Protein AF-A0A0S3KAT2-F1 (afdb_monomer)

Sequence (124 aa):
MNEVEYDQKNYQFRMRIEQLQEDQLSIKKEKRKVEEQQEAFFYLQQKEQQAYEFVLNSCEAEERAFYQDRGDESLYLAKKVQRELEEQQVELEKEYRLLLDQEESVSAEQTSFWKQKEGESNGT

Mean predicted aligned error: 5.74 Å

pLDDT: mean 92.92, std 10.11, range [39.06, 98.56]

Radius of gyration: 27.45 Å; Cα contacts (8 Å, |Δi|>4): 37; chains: 1; bounding box: 63×18×76 Å

Organism: NCBI:txid332949

Nearest PDB structures (foldseek):
  5dxh-assembly2_E  TM=8.662E-01  e=1.331E+00  Bos taurus
  4jps-assembly1_B  TM=6.991E-01  e=1.331E+00  Homo sapiens
  9gcf-assembly1_B  TM=4.702E-01  e=1.605E+00  Bos taurus
  5vlr-assembly2_B  TM=4.183E-01  e=1.508E+00  Homo sapiens
  5fi4-assembly1_B  TM=4.895E-01  e=2.814E+00  Homo sapiens

Secondary structure (DSSP, 8-state):
--HHHHHHHHHHHHHHHHHHHHHHHHHHHHHHHHHHHHHHHHHHHHHHHHHHHHHHHHS-HHHHHHHHHHHHHHHHHHHHHHHHHHHHHHHHHHHHHHHHHHHHHHHHHHHHHHHHHHHHHT--

Foldseek 3Di:
DDPVVLVVVLVVLVVLLVVLVVVLVVLVVVLVVLVVVLVVLVVVVVVVVVVLVVCLVPDDPVCNVVSVVVVVVVVVVSVVVNVVSVVVNVVSVVVSVVSVVVSVVSVVVSVVSVVVVVVVVVPD

Solvent-accessible surface area (backbone atoms only — not comparable to full-atom values): 6758 Å² total; per-residue (Å²): 133,56,73,68,61,48,53,50,52,53,49,50,51,50,54,51,47,53,50,42,53,52,53,46,50,51,46,53,53,51,50,51,52,52,52,53,49,52,54,54,48,55,56,50,51,53,51,48,51,54,51,49,53,52,45,67,74,69,53,55,80,86,51,41,62,63,54,48,56,52,50,52,51,49,53,51,53,50,54,50,53,52,48,54,54,52,52,52,50,52,51,52,50,52,54,45,49,51,43,51,56,48,41,51,51,52,50,52,51,50,53,53,54,52,51,52,54,55,54,63,68,74,72,120

Structure (mmCIF, N/CA/C/O backbone):
data_AF-A0A0S3KAT2-F1
#
_entry.id   AF-A0A0S3KAT2-F1
#
loop_
_atom_site.group_PDB
_atom_site.id
_atom_site.type_symbol
_atom_site.label_atom_id
_atom_site.label_alt_id
_atom_site.label_comp_id
_atom_site.label_asym_id
_atom_site.label_entity_id
_atom_site.label_seq_id
_atom_site.pdbx_PDB_ins_code
_atom_site.Cartn_x
_atom_site.Cartn_y
_atom_site.Cartn_z
_atom_site.occupancy
_atom_site.B_iso_or_equiv
_atom_site.auth_seq_id
_atom_site.auth_comp_id
_atom_site.auth_asym_id
_atom_site.auth_atom_id
_atom_site.pdbx_PDB_model_num
ATOM 1 N N . MET A 1 1 ? 20.555 1.784 -38.149 1.00 68.56 1 MET A N 1
ATOM 2 C CA . MET A 1 1 ? 19.658 2.858 -37.646 1.00 68.56 1 MET A CA 1
ATOM 3 C C . MET A 1 1 ? 20.365 4.198 -37.807 1.00 68.56 1 MET A C 1
ATOM 5 O O . MET A 1 1 ? 21.579 4.207 -37.637 1.00 68.56 1 MET A O 1
ATOM 9 N N . ASN A 1 2 ? 19.687 5.294 -38.171 1.00 83.81 2 ASN A N 1
ATOM 10 C CA . ASN A 1 2 ? 20.371 6.598 -38.225 1.00 83.81 2 ASN A CA 1
ATOM 11 C C . ASN A 1 2 ? 20.529 7.206 -36.812 1.00 83.81 2 ASN A C 1
ATOM 13 O O . ASN A 1 2 ? 19.899 6.755 -35.856 1.00 83.81 2 ASN A O 1
ATOM 17 N N . GLU A 1 3 ? 21.405 8.199 -36.660 1.00 84.81 3 GLU A N 1
ATOM 18 C CA . GLU A 1 3 ? 21.740 8.778 -35.349 1.00 84.81 3 GLU A CA 1
ATOM 19 C C . GLU A 1 3 ? 20.523 9.410 -34.651 1.00 84.81 3 GLU A C 1
ATOM 21 O O . GLU A 1 3 ? 20.311 9.196 -33.461 1.00 84.81 3 GLU A O 1
ATOM 26 N N . VAL A 1 4 ? 19.655 10.071 -35.421 1.00 88.69 4 VAL A N 1
ATOM 27 C CA . VAL A 1 4 ? 18.433 10.720 -34.924 1.00 88.69 4 VAL A CA 1
ATOM 28 C C . VAL A 1 4 ? 17.428 9.698 -34.383 1.00 88.69 4 VAL A C 1
ATOM 30 O O . VAL A 1 4 ? 16.883 9.880 -33.298 1.00 88.69 4 VAL A O 1
ATOM 33 N N . GLU A 1 5 ? 17.200 8.600 -35.107 1.00 88.62 5 GLU A N 1
ATOM 34 C CA . GLU A 1 5 ? 16.322 7.500 -34.684 1.00 88.62 5 GLU A CA 1
ATOM 35 C C . GLU A 1 5 ? 16.842 6.824 -33.411 1.00 88.62 5 GLU A C 1
ATOM 37 O O . GLU A 1 5 ? 16.058 6.457 -32.530 1.00 88.62 5 GLU A O 1
ATOM 42 N N . TYR A 1 6 ? 18.165 6.678 -33.298 1.00 89.50 6 TYR A N 1
ATOM 43 C CA . TYR A 1 6 ? 18.786 6.101 -32.113 1.00 89.50 6 TYR A CA 1
ATOM 44 C C . TYR A 1 6 ? 18.594 6.985 -30.884 1.00 89.50 6 TYR A C 1
ATOM 46 O O . TYR A 1 6 ? 18.157 6.500 -29.837 1.00 89.50 6 TYR A O 1
ATOM 54 N N . ASP A 1 7 ? 18.891 8.277 -31.014 1.00 92.44 7 ASP A N 1
ATOM 55 C CA . ASP A 1 7 ? 18.764 9.234 -29.919 1.00 92.44 7 ASP A CA 1
ATOM 56 C C . ASP A 1 7 ? 17.307 9.387 -29.487 1.00 92.44 7 ASP A C 1
ATOM 58 O O . ASP A 1 7 ? 17.015 9.427 -28.290 1.00 92.44 7 ASP A O 1
ATOM 62 N N . GLN A 1 8 ? 16.374 9.372 -30.442 1.00 94.94 8 GLN A N 1
ATOM 63 C CA . GLN A 1 8 ? 14.946 9.402 -30.150 1.00 94.94 8 GLN A CA 1
ATOM 64 C C . GLN A 1 8 ? 14.502 8.168 -29.357 1.00 94.94 8 GLN A C 1
ATOM 66 O O . GLN A 1 8 ? 13.799 8.304 -28.354 1.00 94.94 8 GLN A O 1
ATOM 71 N N . LYS A 1 9 ? 14.926 6.965 -29.759 1.00 93.81 9 LYS A N 1
ATOM 72 C CA . LYS A 1 9 ? 14.580 5.734 -29.038 1.00 93.81 9 LYS A CA 1
ATOM 73 C C . LYS A 1 9 ? 15.233 5.678 -27.655 1.00 93.81 9 LYS A C 1
ATOM 75 O O . LYS A 1 9 ? 14.599 5.267 -26.686 1.00 93.81 9 LYS A O 1
ATOM 80 N N . ASN A 1 10 ? 16.470 6.155 -27.528 1.00 93.25 10 ASN A N 1
ATOM 81 C CA . ASN A 1 10 ? 17.145 6.252 -26.236 1.00 93.25 10 ASN A CA 1
ATOM 82 C C . ASN A 1 10 ? 16.450 7.250 -25.295 1.00 93.25 10 ASN A C 1
ATOM 84 O O . ASN A 1 10 ? 16.277 6.976 -24.108 1.00 93.25 10 ASN A O 1
ATOM 88 N N . TYR A 1 11 ? 15.997 8.386 -25.829 1.00 95.81 11 TYR A N 1
ATOM 89 C CA . TYR A 1 11 ? 15.190 9.350 -25.087 1.00 95.81 11 TYR A CA 1
ATOM 90 C C . TYR A 1 11 ? 13.867 8.733 -24.609 1.00 95.81 11 TYR A C 1
ATOM 92 O O . TYR A 1 11 ? 13.504 8.903 -23.448 1.00 95.81 11 TYR A O 1
ATOM 100 N N . GLN A 1 12 ? 13.186 7.951 -25.452 1.00 97.50 12 GLN A N 1
ATOM 101 C CA . GLN A 1 12 ? 11.962 7.239 -25.064 1.00 97.50 12 GLN A CA 1
ATOM 102 C C . GLN A 1 12 ? 12.191 6.253 -23.911 1.00 97.50 12 GLN A C 1
ATOM 104 O O . GLN A 1 12 ? 11.382 6.223 -22.985 1.00 97.50 12 GLN A O 1
ATOM 109 N N . PHE A 1 13 ? 13.292 5.491 -23.926 1.00 97.56 13 PHE A N 1
ATOM 110 C CA . PHE A 1 13 ? 13.645 4.610 -22.806 1.00 97.56 13 PHE A CA 1
ATOM 111 C C . PHE A 1 13 ? 13.830 5.394 -21.505 1.00 97.56 13 PHE A C 1
ATOM 113 O O . PHE A 1 13 ? 13.240 5.035 -20.489 1.00 97.56 13 PHE A O 1
ATOM 120 N N . ARG A 1 14 ? 14.584 6.501 -21.548 1.00 96.50 14 ARG A N 1
ATOM 121 C CA . ARG A 1 14 ? 14.793 7.365 -20.377 1.00 96.50 14 ARG A CA 1
ATOM 122 C C . ARG A 1 14 ? 13.483 7.914 -19.824 1.00 96.50 14 ARG A C 1
ATOM 124 O O . ARG A 1 14 ? 13.227 7.761 -18.638 1.00 96.50 14 ARG A O 1
ATOM 131 N N . MET A 1 15 ? 12.637 8.475 -20.688 1.00 98.25 15 MET A N 1
ATOM 132 C CA . MET A 1 15 ? 11.328 8.995 -20.285 1.00 98.25 15 MET A CA 1
ATOM 133 C C . MET A 1 15 ? 10.449 7.907 -19.662 1.00 98.25 15 MET A C 1
ATOM 135 O O . MET A 1 15 ? 9.747 8.160 -18.687 1.00 98.25 15 MET A O 1
ATOM 139 N N . ARG A 1 16 ? 10.483 6.682 -20.206 1.00 98.00 16 ARG A N 1
ATOM 140 C CA . ARG A 1 16 ? 9.698 5.572 -19.661 1.00 98.00 16 ARG A CA 1
ATOM 141 C C . ARG A 1 16 ? 10.199 5.133 -18.286 1.00 98.00 16 ARG A C 1
ATOM 143 O O . ARG A 1 16 ? 9.369 4.874 -17.421 1.00 98.00 16 ARG A O 1
ATOM 150 N N . ILE A 1 17 ? 11.515 5.059 -18.087 1.00 98.19 17 ILE A N 1
ATOM 151 C CA . ILE A 1 17 ? 12.118 4.740 -16.784 1.00 98.19 17 ILE A CA 1
ATOM 152 C C . ILE A 1 17 ? 11.779 5.829 -15.762 1.00 98.19 17 ILE A C 1
ATOM 154 O O . ILE A 1 17 ? 11.311 5.506 -14.675 1.00 98.19 17 ILE A O 1
ATOM 158 N N . GLU A 1 18 ? 11.938 7.106 -16.124 1.00 98.19 18 GLU A N 1
ATOM 159 C CA . GLU A 1 18 ? 11.603 8.241 -15.252 1.00 98.19 18 GLU A CA 1
ATOM 160 C C . GLU A 1 18 ? 10.126 8.180 -14.811 1.00 98.19 18 GLU A C 1
ATOM 162 O O . GLU A 1 18 ? 9.843 8.256 -13.617 1.00 98.19 18 GLU A O 1
ATOM 167 N N . GLN A 1 19 ? 9.192 7.905 -15.733 1.00 98.50 19 GLN A N 1
ATOM 168 C CA . GLN A 1 19 ? 7.775 7.722 -15.390 1.00 98.50 19 GLN A CA 1
ATOM 169 C C . GLN A 1 19 ? 7.544 6.554 -14.418 1.00 98.50 19 GLN A C 1
ATOM 171 O O . GLN A 1 19 ? 6.812 6.696 -13.442 1.00 98.50 19 GLN A O 1
ATOM 176 N N . LEU A 1 20 ? 8.166 5.395 -14.662 1.00 98.56 20 LEU A N 1
ATOM 177 C CA . LEU A 1 20 ? 8.021 4.228 -13.784 1.00 98.56 20 LEU A CA 1
ATOM 178 C C . LEU A 1 20 ? 8.539 4.520 -12.370 1.00 98.56 20 LEU A C 1
ATOM 180 O O . LEU A 1 20 ? 7.928 4.100 -11.390 1.00 98.56 20 LEU A O 1
ATOM 184 N N . GLN A 1 21 ? 9.633 5.272 -12.252 1.00 98.12 21 GLN A N 1
ATOM 185 C CA . GLN A 1 21 ? 10.195 5.681 -10.965 1.00 98.12 21 GLN A CA 1
ATOM 186 C C . GLN A 1 21 ? 9.296 6.685 -10.226 1.00 98.12 21 GLN A C 1
ATOM 188 O O . GLN A 1 21 ? 9.176 6.617 -8.998 1.00 98.12 21 GLN A O 1
ATOM 193 N N . GLU A 1 22 ? 8.632 7.592 -10.945 1.00 98.56 22 GLU A N 1
ATOM 194 C CA . GLU A 1 22 ? 7.620 8.484 -10.368 1.00 98.56 22 GLU A CA 1
ATOM 195 C C . GLU A 1 22 ? 6.406 7.704 -9.845 1.00 98.56 22 GLU A C 1
ATOM 197 O O . GLU A 1 22 ? 5.977 7.926 -8.706 1.00 98.56 22 GLU A O 1
ATOM 202 N N . ASP A 1 23 ? 5.907 6.740 -10.620 1.00 98.50 23 ASP A N 1
ATOM 203 C CA . ASP A 1 23 ? 4.789 5.877 -10.225 1.00 98.50 23 ASP A CA 1
ATOM 204 C C . ASP A 1 23 ? 5.157 5.044 -8.981 1.00 98.50 23 ASP A C 1
ATOM 206 O O . ASP A 1 23 ? 4.416 5.003 -7.995 1.00 98.50 23 ASP A O 1
ATOM 210 N N . GLN A 1 24 ? 6.363 4.467 -8.955 1.00 98.50 24 GLN A N 1
ATOM 211 C CA . GLN A 1 24 ? 6.916 3.764 -7.792 1.00 98.50 24 GLN A CA 1
ATOM 212 C C . GLN A 1 24 ? 6.993 4.654 -6.546 1.00 98.50 24 GLN A C 1
ATOM 214 O O . GLN A 1 24 ? 6.715 4.205 -5.429 1.00 98.50 24 GLN A O 1
ATOM 219 N N . LEU A 1 25 ? 7.397 5.918 -6.708 1.00 98.50 25 LEU A N 1
ATOM 220 C CA . LEU A 1 25 ? 7.447 6.880 -5.612 1.00 98.50 25 LEU A CA 1
ATOM 221 C C . LEU A 1 25 ? 6.041 7.216 -5.102 1.00 98.50 25 LEU A C 1
ATOM 223 O O . LEU A 1 25 ? 5.861 7.378 -3.892 1.00 98.50 25 LEU A O 1
ATOM 227 N N . SER A 1 26 ? 5.059 7.313 -5.998 1.00 98.50 26 SER A N 1
ATOM 228 C CA . SER A 1 26 ? 3.656 7.509 -5.632 1.00 98.50 26 SER A CA 1
ATOM 229 C C . SER A 1 26 ? 3.146 6.351 -4.772 1.00 98.50 26 SER A C 1
ATOM 231 O O . SER A 1 26 ? 2.681 6.585 -3.654 1.00 98.50 26 SER A O 1
ATOM 233 N N . ILE A 1 27 ? 3.366 5.104 -5.206 1.00 98.19 27 ILE A N 1
ATOM 234 C CA . ILE A 1 27 ? 2.968 3.918 -4.433 1.00 98.19 27 ILE A CA 1
ATOM 235 C C . ILE A 1 27 ? 3.668 3.879 -3.070 1.00 98.19 27 ILE A C 1
ATOM 237 O O . ILE A 1 27 ? 3.030 3.610 -2.056 1.00 98.19 27 ILE A O 1
ATOM 241 N N . LYS A 1 28 ? 4.962 4.218 -2.986 1.00 98.25 28 LYS A N 1
ATOM 242 C CA . LYS A 1 28 ? 5.671 4.308 -1.692 1.00 98.25 28 LYS A CA 1
ATOM 243 C C . LYS A 1 28 ? 5.020 5.297 -0.725 1.00 98.25 28 LYS A C 1
ATOM 245 O O . LYS A 1 28 ? 4.967 5.028 0.475 1.00 98.25 28 LYS A O 1
ATOM 250 N N . LYS A 1 29 ? 4.549 6.445 -1.222 1.00 98.44 29 LYS A N 1
ATOM 251 C CA . LYS A 1 29 ? 3.837 7.433 -0.397 1.00 98.44 29 LYS A CA 1
ATOM 252 C C . LYS A 1 29 ? 2.494 6.885 0.077 1.00 98.44 29 LYS A C 1
ATOM 254 O O . LYS A 1 29 ? 2.140 7.093 1.233 1.00 98.44 29 LYS A O 1
ATOM 259 N N . GLU A 1 30 ? 1.774 6.179 -0.788 1.00 98.06 30 GLU A N 1
ATOM 260 C CA . GLU A 1 30 ? 0.496 5.572 -0.426 1.00 98.06 30 GLU A CA 1
ATOM 261 C C . GLU A 1 30 ? 0.659 4.445 0.598 1.00 98.06 30 GLU A C 1
ATOM 263 O O . GLU A 1 30 ? -0.042 4.447 1.606 1.00 98.06 30 GLU A O 1
ATOM 268 N N . LYS A 1 31 ? 1.651 3.562 0.428 1.00 97.75 31 LYS A N 1
ATOM 269 C CA . LYS A 1 31 ? 1.988 2.521 1.414 1.00 97.75 31 LYS A CA 1
ATOM 270 C C . LYS A 1 31 ? 2.258 3.115 2.794 1.00 97.75 31 LYS A C 1
ATOM 272 O O . LYS A 1 31 ? 1.671 2.661 3.769 1.00 97.75 31 LYS A O 1
ATOM 277 N N . ARG A 1 32 ? 3.062 4.184 2.869 1.00 97.94 32 ARG A N 1
ATOM 278 C CA . ARG A 1 32 ? 3.308 4.896 4.134 1.00 97.94 32 ARG A CA 1
ATOM 279 C C . ARG A 1 32 ? 2.016 5.434 4.749 1.00 97.94 32 ARG A C 1
ATOM 281 O O . ARG A 1 32 ? 1.823 5.336 5.951 1.00 97.94 32 ARG A O 1
ATOM 288 N N . LYS A 1 33 ? 1.119 5.993 3.936 1.00 98.06 33 LYS A N 1
ATOM 289 C CA . LYS A 1 33 ? -0.171 6.493 4.423 1.00 98.06 33 LYS A CA 1
ATOM 290 C C . LYS A 1 33 ? -1.039 5.365 4.994 1.00 98.06 33 LYS A C 1
ATOM 292 O O . LYS A 1 33 ? -1.691 5.572 6.012 1.00 98.06 33 LYS A O 1
ATOM 297 N N . VAL A 1 34 ? -1.050 4.191 4.361 1.00 98.00 34 VAL A N 1
ATOM 298 C CA . VAL A 1 34 ? -1.762 3.010 4.880 1.00 98.00 34 VAL A CA 1
ATOM 299 C C . VAL A 1 34 ? -1.150 2.546 6.205 1.00 98.00 34 VAL A C 1
ATOM 301 O O . VAL A 1 34 ? -1.890 2.275 7.145 1.00 98.00 34 VAL A O 1
ATOM 304 N N . GLU A 1 35 ? 0.179 2.536 6.328 1.00 97.38 35 GLU A N 1
ATOM 305 C CA . GLU A 1 35 ? 0.871 2.224 7.591 1.00 97.38 35 GLU A CA 1
ATOM 306 C C . GLU A 1 35 ? 0.496 3.216 8.708 1.00 97.38 35 GLU A C 1
ATOM 308 O O . GLU A 1 35 ? 0.145 2.807 9.814 1.00 97.38 35 GLU A O 1
ATOM 313 N N . GLU A 1 36 ? 0.477 4.520 8.411 1.00 98.00 36 GLU A N 1
ATOM 314 C CA . GLU A 1 36 ? 0.033 5.560 9.352 1.00 98.00 36 GLU A CA 1
ATOM 315 C C . GLU A 1 36 ? -1.437 5.362 9.771 1.00 98.00 36 GLU A C 1
ATOM 317 O O . GLU A 1 36 ? -1.794 5.559 10.935 1.00 98.00 36 GLU A O 1
ATOM 322 N N . GLN A 1 37 ? -2.304 4.944 8.841 1.00 97.81 37 GLN A N 1
ATOM 323 C CA . GLN A 1 37 ? -3.701 4.620 9.137 1.00 97.81 37 GLN A CA 1
ATOM 324 C C . GLN A 1 37 ? -3.828 3.382 10.028 1.00 97.81 37 GLN A C 1
ATOM 326 O O . GLN A 1 37 ? -4.628 3.404 10.962 1.00 97.81 37 GLN A O 1
ATOM 331 N N . GLN A 1 38 ? -3.041 2.332 9.782 1.00 97.12 38 GLN A N 1
ATOM 332 C CA . GLN A 1 38 ? -3.002 1.134 10.624 1.00 97.12 38 GLN A CA 1
ATOM 333 C C . GLN A 1 38 ? -2.550 1.472 12.052 1.00 97.12 38 GLN A C 1
ATOM 335 O O . GLN A 1 38 ? -3.184 1.036 13.013 1.00 97.12 38 GLN A O 1
ATOM 340 N N . GLU A 1 39 ? -1.507 2.292 12.210 1.00 97.44 39 GLU A N 1
ATOM 341 C CA . GLU A 1 39 ? -1.019 2.722 13.527 1.00 97.44 39 GLU A CA 1
ATOM 342 C C . GLU A 1 39 ? -2.059 3.574 14.270 1.00 97.44 39 GLU A C 1
ATOM 344 O O . GLU A 1 39 ? -2.369 3.321 15.440 1.00 97.44 39 GLU A O 1
ATOM 349 N N . ALA A 1 40 ? -2.657 4.553 13.584 1.00 97.44 40 ALA A N 1
ATOM 350 C CA . ALA A 1 40 ? -3.714 5.379 14.157 1.00 97.44 40 ALA A CA 1
ATOM 351 C C . AL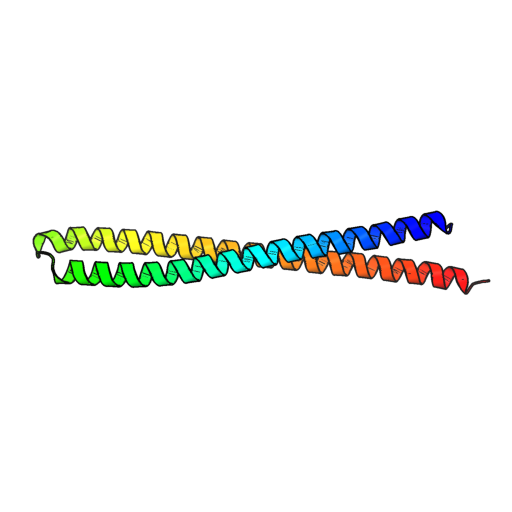A A 1 40 ? -4.928 4.534 14.570 1.00 97.44 40 ALA A C 1
ATOM 353 O O . ALA A 1 40 ? -5.488 4.733 15.652 1.00 97.44 40 ALA A O 1
ATOM 354 N N . PHE A 1 41 ? -5.313 3.568 13.734 1.00 96.69 41 PHE A N 1
ATOM 355 C CA . PHE A 1 41 ? -6.419 2.660 14.005 1.00 96.69 41 PHE A CA 1
ATOM 356 C C . PHE A 1 41 ? -6.144 1.771 15.221 1.00 96.69 41 PHE A C 1
ATOM 358 O O . PHE A 1 41 ? -6.989 1.674 16.109 1.00 96.69 41 PHE A O 1
ATOM 365 N N . PHE A 1 42 ? -4.940 1.205 15.324 1.00 95.31 42 PHE A N 1
ATOM 366 C CA . PHE A 1 42 ? -4.516 0.418 16.482 1.00 95.31 42 PHE A CA 1
ATOM 367 C C . PHE A 1 42 ? -4.631 1.212 17.792 1.00 95.31 42 PHE A C 1
ATOM 369 O O . PHE A 1 42 ? -5.165 0.720 18.788 1.00 95.31 42 PHE A O 1
ATOM 376 N N . TYR A 1 43 ? -4.182 2.468 17.791 1.00 96.81 43 TYR A N 1
ATOM 377 C CA . TYR A 1 43 ? -4.280 3.329 18.968 1.00 96.81 43 TYR A CA 1
ATOM 378 C C . TYR A 1 43 ? -5.732 3.669 19.338 1.00 96.81 43 TYR A C 1
ATOM 380 O O . TYR A 1 43 ? -6.0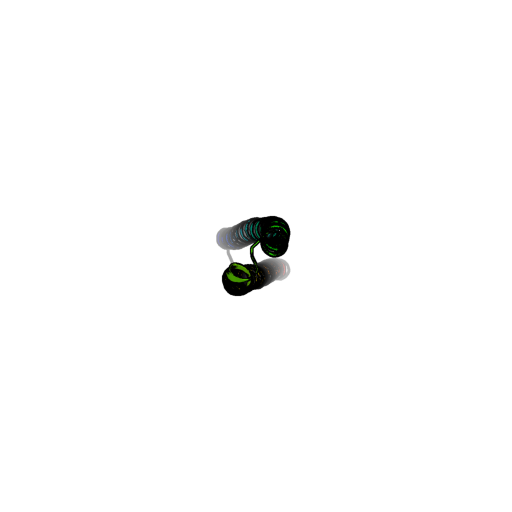91 3.677 20.519 1.00 96.81 43 TYR A O 1
ATOM 388 N N . LEU A 1 44 ? -6.584 3.930 18.342 1.00 96.31 44 LEU A N 1
ATOM 389 C CA . LEU A 1 44 ? -8.012 4.161 18.563 1.00 96.31 44 LEU A CA 1
ATOM 390 C C . LEU A 1 44 ? -8.698 2.921 19.143 1.00 96.31 44 LEU A C 1
ATOM 392 O O . LEU A 1 44 ? -9.443 3.050 20.112 1.00 96.31 44 LEU A O 1
ATOM 396 N N . GLN A 1 45 ? -8.381 1.734 18.627 1.00 95.62 45 GLN A N 1
ATOM 397 C CA . GLN A 1 45 ? -8.933 0.474 19.116 1.00 95.62 45 GLN A CA 1
ATOM 398 C C . GLN A 1 45 ? -8.542 0.205 20.576 1.00 95.62 45 GLN A C 1
ATOM 400 O O . GLN A 1 45 ? -9.377 -0.229 21.367 1.00 95.62 45 GLN A O 1
ATOM 405 N N . GLN A 1 46 ? -7.30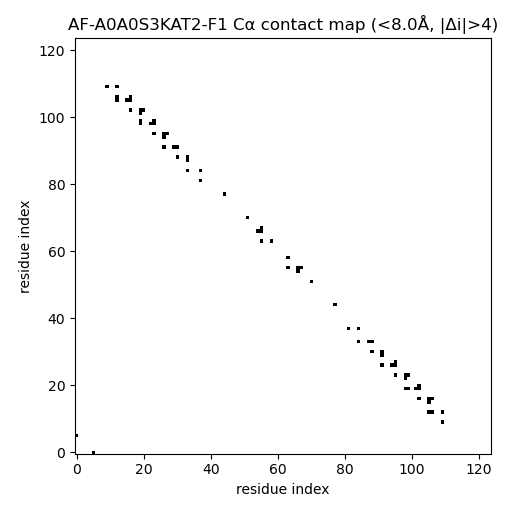2 0.513 20.980 1.00 95.56 46 GLN A N 1
ATOM 406 C CA . GLN A 1 46 ? -6.904 0.400 22.389 1.00 95.56 46 GLN A CA 1
ATOM 407 C C . GLN A 1 46 ? -7.723 1.318 23.299 1.00 95.56 46 GLN A C 1
ATOM 409 O O . GLN A 1 46 ? -8.154 0.902 24.375 1.00 95.56 46 GLN A O 1
ATOM 414 N N . LYS A 1 47 ? -7.945 2.569 22.881 1.00 96.75 47 LYS A N 1
ATOM 415 C CA . LYS A 1 47 ? -8.761 3.518 23.648 1.00 96.75 47 LYS A CA 1
ATOM 416 C C . LYS A 1 47 ? -10.215 3.08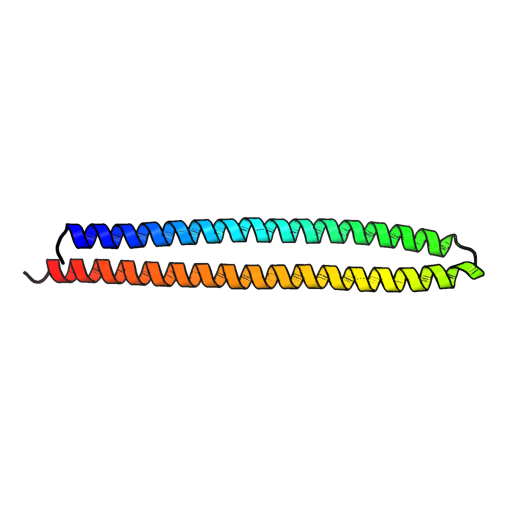7 23.736 1.00 96.75 47 LYS A C 1
ATOM 418 O O . LYS A 1 47 ? -10.820 3.214 24.797 1.00 96.75 47 LYS A O 1
ATOM 423 N N . GLU A 1 48 ? -10.766 2.595 22.634 1.00 95.19 48 GLU A N 1
ATOM 424 C CA . GLU A 1 48 ? -12.124 2.071 22.602 1.00 95.19 48 GLU A CA 1
ATOM 425 C C . GLU A 1 48 ? -12.269 0.883 23.551 1.00 95.19 48 GLU A C 1
ATOM 427 O O . GLU A 1 48 ? -13.180 0.880 24.373 1.00 95.19 48 GLU A O 1
ATOM 432 N N . GLN A 1 49 ? -11.328 -0.064 23.522 1.00 93.75 49 GLN A N 1
ATOM 433 C CA . GLN A 1 49 ? -11.328 -1.211 24.426 1.00 93.75 49 GLN A CA 1
ATOM 434 C C . GLN A 1 49 ? -11.278 -0.778 25.899 1.00 93.75 49 GLN A C 1
ATOM 436 O O . GLN A 1 49 ? -12.052 -1.274 26.713 1.00 93.75 49 GLN A O 1
ATOM 441 N N . GLN A 1 50 ? -10.426 0.193 26.242 1.00 95.31 50 GLN A N 1
ATOM 442 C CA . GLN A 1 50 ? -10.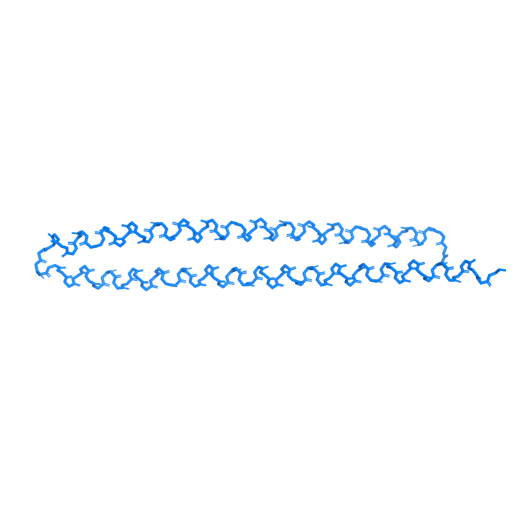364 0.749 27.600 1.00 95.31 50 GLN A CA 1
ATOM 443 C C . GLN A 1 50 ? -11.686 1.406 28.019 1.00 95.31 50 GLN A C 1
ATOM 445 O O . GLN A 1 50 ? -12.153 1.211 29.142 1.00 95.31 50 GLN A O 1
ATOM 450 N N . ALA A 1 51 ? -12.304 2.182 27.124 1.00 94.19 51 ALA A N 1
ATOM 451 C CA . ALA A 1 51 ? -13.592 2.817 27.386 1.00 94.19 51 ALA A CA 1
ATOM 452 C C . ALA A 1 51 ? -14.708 1.775 27.550 1.00 94.19 51 ALA A C 1
ATOM 454 O O . ALA A 1 51 ? -15.538 1.889 28.451 1.00 94.19 51 ALA A O 1
ATOM 455 N N . TYR A 1 52 ? -14.701 0.738 26.717 1.00 94.50 52 T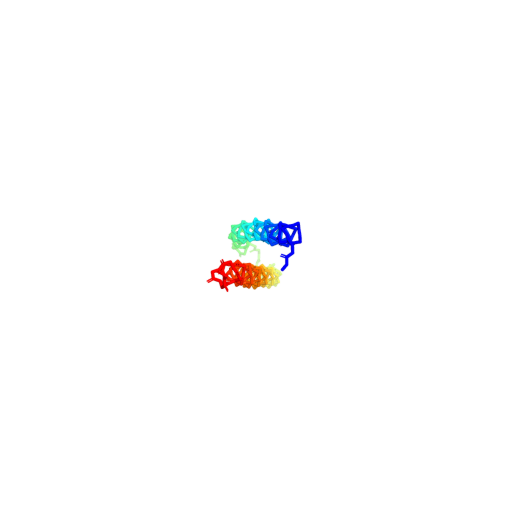YR A N 1
ATOM 456 C CA . TYR A 1 52 ? -15.653 -0.360 26.771 1.00 94.50 52 TYR A CA 1
ATOM 457 C C . TYR A 1 52 ? -15.548 -1.148 28.082 1.00 94.50 52 TYR A C 1
ATOM 459 O O . TYR A 1 52 ? -16.555 -1.363 28.757 1.00 94.50 52 TYR A O 1
ATOM 467 N N . GLU A 1 53 ? -14.333 -1.503 28.504 1.00 93.81 53 GLU A N 1
ATOM 468 C CA . GLU A 1 53 ? -14.089 -2.162 29.792 1.00 93.81 53 GLU A CA 1
ATOM 469 C C . GLU A 1 53 ? -14.546 -1.300 30.972 1.00 93.81 53 GLU A C 1
ATOM 471 O O . GLU A 1 53 ? -15.163 -1.806 31.911 1.00 93.81 53 GLU A O 1
ATOM 476 N N . PHE A 1 54 ? -14.295 0.010 30.921 1.00 94.56 54 PHE A N 1
ATOM 477 C CA . PHE A 1 54 ? -14.774 0.940 31.941 1.00 94.56 54 PHE A CA 1
ATOM 478 C C . PHE A 1 54 ? -16.306 0.943 32.045 1.00 94.56 54 PHE A C 1
ATOM 480 O O . PHE A 1 54 ? -16.844 0.865 33.153 1.00 94.56 54 PHE A O 1
ATOM 487 N N . VAL A 1 55 ? -17.006 0.992 30.906 1.00 93.62 55 VAL A N 1
ATOM 488 C CA . VAL A 1 55 ? -18.474 0.948 30.854 1.00 93.62 55 VAL A CA 1
ATOM 489 C C . VAL A 1 55 ? -18.995 -0.378 31.403 1.00 93.62 55 VAL A C 1
ATOM 491 O O . VAL A 1 55 ? -19.840 -0.363 32.292 1.00 93.62 55 VAL A O 1
ATOM 494 N N . LEU A 1 56 ? -18.448 -1.518 30.970 1.00 92.50 56 LEU A N 1
ATOM 495 C CA . LEU A 1 56 ? -18.871 -2.836 31.460 1.00 92.50 56 LEU A CA 1
ATOM 496 C C . LEU A 1 56 ? -18.648 -3.042 32.964 1.00 92.50 56 LEU A C 1
ATOM 498 O O . LEU A 1 56 ? -19.345 -3.843 33.590 1.00 92.50 56 LEU A O 1
ATOM 502 N N . ASN A 1 57 ? -17.656 -2.373 33.545 1.00 91.94 57 ASN A N 1
ATOM 503 C CA . ASN A 1 57 ? -17.378 -2.444 34.979 1.00 91.94 57 ASN A CA 1
ATOM 504 C C . ASN A 1 57 ? -18.242 -1.482 35.805 1.00 91.94 57 ASN A C 1
ATOM 506 O O . ASN A 1 57 ? -18.312 -1.639 37.023 1.00 91.94 57 ASN A O 1
ATOM 510 N N . SER A 1 58 ? -18.882 -0.507 35.156 1.00 92.56 58 SER A N 1
ATOM 511 C CA . SER A 1 58 ? -19.644 0.561 35.812 1.00 92.56 58 SER A CA 1
ATOM 512 C C . SER A 1 58 ? -21.147 0.508 35.514 1.00 92.56 58 SER A C 1
ATOM 514 O O . SER A 1 58 ? -21.904 1.237 36.150 1.00 92.56 58 SER A O 1
ATOM 516 N N . CYS A 1 59 ? -21.585 -0.312 34.554 1.00 91.81 59 CYS A N 1
ATOM 517 C CA . CYS A 1 59 ? -22.989 -0.443 34.176 1.00 91.81 59 CYS A CA 1
ATOM 518 C C . CYS A 1 59 ? -23.778 -1.322 35.155 1.00 91.81 59 CYS A C 1
ATOM 520 O O . CYS A 1 59 ? -23.231 -2.221 35.802 1.00 91.81 59 CYS A O 1
ATOM 522 N N . GLU A 1 60 ? -25.091 -1.099 35.213 1.00 94.25 60 GLU A N 1
ATOM 523 C CA . GLU A 1 60 ? -26.000 -1.973 35.951 1.00 94.25 60 GLU A CA 1
ATOM 524 C C . GLU A 1 60 ? -26.077 -3.363 35.296 1.00 94.25 60 GLU A C 1
ATOM 526 O O . GLU A 1 60 ? -25.732 -3.558 34.123 1.00 94.25 60 GLU A O 1
ATOM 531 N N . ALA A 1 61 ? -26.503 -4.366 36.067 1.00 89.06 61 ALA A N 1
ATOM 532 C CA . ALA A 1 61 ? -26.540 -5.746 35.592 1.00 89.06 61 ALA A CA 1
ATOM 533 C C . ALA A 1 61 ? -27.544 -5.925 34.443 1.00 89.06 61 ALA A C 1
ATOM 535 O O . ALA A 1 61 ? -27.265 -6.678 33.508 1.00 89.06 61 ALA A O 1
ATOM 536 N N . GLU A 1 62 ? -28.675 -5.211 34.482 1.00 90.69 62 GLU A N 1
ATOM 537 C CA . GLU A 1 62 ? -29.692 -5.238 33.430 1.00 90.69 62 GLU A CA 1
ATOM 538 C C . GLU A 1 62 ? -29.195 -4.637 32.103 1.00 90.69 62 GLU A C 1
ATOM 540 O O . GLU A 1 62 ? -29.603 -5.088 31.034 1.00 90.69 62 GLU A O 1
ATOM 545 N N . GLU A 1 63 ? -28.285 -3.658 32.148 1.00 91.81 63 GLU A N 1
ATOM 546 C CA . GLU A 1 63 ? -27.741 -2.982 30.959 1.00 91.81 63 GLU A CA 1
ATOM 547 C C . GLU A 1 63 ? -26.531 -3.707 30.355 1.00 91.81 63 GLU A C 1
ATOM 549 O O . GLU A 1 63 ? -26.144 -3.459 29.210 1.00 91.81 63 GLU A O 1
ATOM 554 N N . ARG A 1 64 ? -25.915 -4.622 31.110 1.00 91.56 64 ARG A N 1
ATOM 555 C CA . ARG A 1 64 ? -24.666 -5.286 30.719 1.00 91.56 64 ARG A CA 1
ATOM 556 C C . ARG A 1 64 ? -24.783 -6.025 29.387 1.00 91.56 64 ARG A C 1
ATOM 558 O O . ARG A 1 64 ? -23.877 -5.920 28.566 1.00 91.56 64 ARG A O 1
ATOM 565 N N . ALA A 1 65 ? -25.893 -6.730 29.165 1.00 90.69 65 ALA A N 1
ATOM 566 C CA . ALA A 1 65 ? -26.134 -7.459 27.919 1.00 90.69 65 ALA A CA 1
ATOM 567 C C . ALA A 1 65 ? -26.178 -6.513 26.705 1.00 90.69 65 ALA A C 1
ATOM 569 O O . ALA A 1 65 ? -25.573 -6.798 25.677 1.00 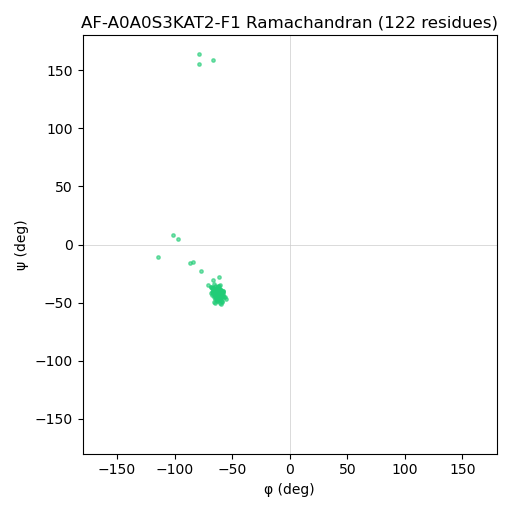90.69 65 ALA A O 1
ATOM 570 N N . PHE A 1 66 ? -26.810 -5.343 26.854 1.00 92.00 66 PHE A N 1
ATOM 571 C CA . PHE A 1 66 ? -26.875 -4.333 25.797 1.00 92.00 6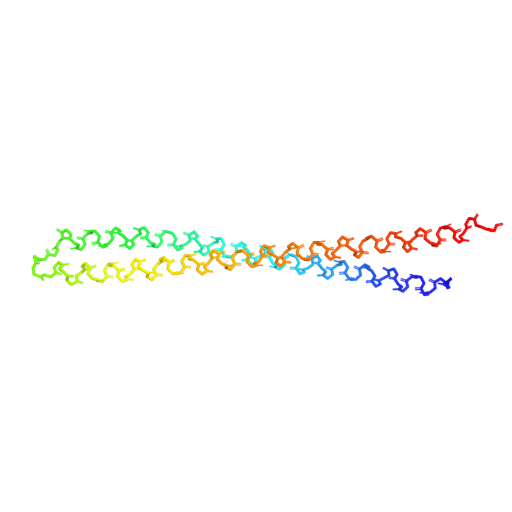6 PHE A CA 1
ATOM 572 C C . PHE A 1 66 ? -25.484 -3.816 25.407 1.00 92.00 66 PHE A C 1
ATOM 574 O O . PHE A 1 66 ? -25.171 -3.700 24.221 1.00 92.00 66 PHE A O 1
ATOM 581 N N . TYR A 1 67 ? -24.631 -3.520 26.392 1.00 92.50 67 TYR A N 1
ATOM 582 C CA . TYR A 1 67 ? -23.262 -3.091 26.106 1.00 92.50 67 TYR A CA 1
ATOM 583 C C . TYR A 1 67 ? -22.421 -4.224 25.512 1.00 92.50 67 TYR A C 1
ATOM 585 O O . TYR A 1 67 ? -21.630 -3.955 24.612 1.00 92.50 67 TYR A O 1
ATOM 593 N N . GLN A 1 68 ? -22.623 -5.470 25.952 1.00 92.44 68 GLN A N 1
ATOM 594 C CA . GLN A 1 68 ? -21.925 -6.637 25.409 1.00 92.44 68 GLN A CA 1
ATOM 595 C C . GLN A 1 68 ? -22.174 -6.836 23.914 1.00 92.44 68 GLN A C 1
ATOM 597 O O . GLN A 1 68 ? -21.212 -6.886 23.149 1.00 92.44 68 GLN A O 1
ATOM 602 N N . ASP A 1 69 ? -23.439 -6.840 23.489 1.00 91.62 69 ASP A N 1
ATOM 603 C CA . ASP A 1 69 ? -23.801 -6.988 22.073 1.00 91.62 69 ASP A CA 1
ATOM 604 C C . ASP A 1 69 ? -23.160 -5.889 21.209 1.00 91.62 69 ASP A C 1
ATOM 606 O O . ASP A 1 69 ? -22.652 -6.134 20.113 1.00 91.62 69 ASP A O 1
ATOM 610 N N . ARG A 1 70 ? -23.132 -4.658 21.730 1.00 90.56 70 ARG A N 1
ATOM 611 C CA . ARG A 1 70 ? -22.545 -3.506 21.039 1.00 90.56 70 ARG A CA 1
ATOM 612 C C . ARG A 1 70 ? -21.016 -3.576 20.973 1.00 90.56 70 ARG A C 1
ATOM 614 O O . ARG A 1 70 ? -20.426 -3.133 19.989 1.00 90.56 70 ARG A O 1
ATOM 621 N N . GLY A 1 71 ? -20.376 -4.123 22.004 1.00 92.06 71 GLY A N 1
ATOM 622 C CA . GLY A 1 71 ? -18.940 -4.387 22.014 1.00 92.06 71 GLY A CA 1
ATOM 623 C C . GLY A 1 71 ? -18.545 -5.449 20.991 1.00 92.06 71 GLY A C 1
ATOM 624 O O . GLY A 1 71 ? -17.568 -5.265 20.266 1.00 92.06 71 GLY A O 1
ATOM 625 N N . ASP A 1 72 ? -19.337 -6.515 20.870 1.00 92.88 72 ASP A N 1
ATOM 626 C CA . ASP A 1 72 ? -19.120 -7.568 19.875 1.00 92.88 72 ASP A CA 1
ATOM 627 C C . ASP A 1 72 ? -19.284 -7.039 18.441 1.00 92.88 72 ASP A C 1
ATOM 629 O O . ASP A 1 72 ? -18.459 -7.338 17.569 1.00 92.88 72 ASP A O 1
ATOM 633 N N . GLU A 1 73 ? -20.299 -6.201 18.198 1.00 94.38 73 GLU A N 1
ATOM 634 C CA . GLU A 1 73 ? -20.481 -5.513 16.915 1.00 94.38 73 GLU A CA 1
ATOM 635 C C . GLU A 1 73 ? -19.296 -4.591 16.599 1.00 94.38 73 GLU A C 1
ATOM 637 O O . GLU A 1 73 ? -18.739 -4.662 15.498 1.00 94.38 73 GLU A O 1
ATOM 642 N N . SER A 1 74 ? -18.863 -3.765 17.558 1.00 93.38 74 SER A N 1
ATOM 643 C CA . SER A 1 74 ? -17.712 -2.882 17.348 1.00 93.38 74 SER A CA 1
ATOM 644 C C . SER A 1 74 ? -16.439 -3.677 17.043 1.00 93.38 74 SER A C 1
ATOM 646 O O . SER A 1 74 ? -15.739 -3.395 16.069 1.00 93.38 74 SER A O 1
ATOM 648 N N . LEU A 1 75 ? -16.178 -4.755 17.789 1.00 93.81 75 LEU A N 1
ATOM 649 C CA . LEU A 1 75 ? -15.033 -5.631 17.546 1.00 93.81 75 LEU A CA 1
ATOM 650 C C . LEU A 1 75 ? -15.082 -6.272 16.152 1.00 93.81 75 LEU A C 1
ATOM 652 O O . LEU A 1 75 ? -14.045 -6.413 15.495 1.00 93.81 75 LEU A O 1
ATOM 656 N N . TYR A 1 76 ? -16.267 -6.673 15.691 1.00 96.12 76 TYR A N 1
ATOM 657 C CA . TYR A 1 76 ? -16.452 -7.192 14.339 1.00 96.12 76 TYR A CA 1
ATOM 658 C C . TYR A 1 76 ? -16.105 -6.139 13.278 1.00 96.12 76 TYR A C 1
ATOM 660 O O . TYR A 1 76 ? -15.331 -6.427 12.360 1.00 96.12 76 TYR A O 1
ATOM 668 N N . LEU A 1 77 ? -16.623 -4.917 13.424 1.00 95.94 77 LEU A N 1
ATOM 669 C CA . LEU A 1 77 ? -16.322 -3.807 12.518 1.00 95.94 77 LEU A CA 1
ATOM 670 C C . LEU A 1 77 ? -14.831 -3.463 12.532 1.00 95.94 77 LEU A C 1
ATOM 672 O O . LEU A 1 77 ? -14.242 -3.266 11.471 1.00 95.94 77 LEU A O 1
ATOM 676 N N . ALA A 1 78 ? -14.196 -3.477 13.703 1.00 95.62 78 ALA A N 1
ATOM 677 C CA . ALA A 1 78 ? -12.778 -3.183 13.821 1.00 95.62 78 ALA A CA 1
ATOM 678 C C . ALA A 1 78 ? -11.907 -4.211 13.085 1.00 95.62 78 ALA A C 1
ATOM 680 O O . ALA A 1 78 ? -11.012 -3.843 12.325 1.00 95.62 78 ALA A O 1
ATOM 681 N N . LYS A 1 79 ? -12.219 -5.506 13.229 1.00 96.00 79 LYS A N 1
ATOM 682 C CA . LYS A 1 79 ? -11.548 -6.582 12.479 1.00 96.00 79 LYS A CA 1
ATOM 683 C C . LYS A 1 79 ? -11.754 -6.456 10.973 1.00 96.00 79 LYS A C 1
ATOM 685 O O . LYS A 1 79 ? -10.860 -6.802 10.204 1.00 96.00 79 LYS A O 1
ATOM 690 N N . LYS A 1 80 ? -12.932 -5.993 10.548 1.00 97.31 80 LYS A N 1
ATOM 691 C CA . LYS A 1 80 ? -13.223 -5.754 9.134 1.00 97.31 80 LYS A CA 1
ATOM 692 C C . LYS A 1 80 ? -12.336 -4.639 8.575 1.00 97.31 80 LYS A C 1
ATOM 694 O O . LYS A 1 80 ? -11.674 -4.867 7.572 1.00 97.31 80 LYS A O 1
ATOM 699 N N . VAL A 1 81 ? -12.264 -3.494 9.255 1.00 96.44 81 VAL A N 1
ATOM 700 C CA . VAL A 1 81 ? -11.406 -2.367 8.845 1.00 96.44 81 VAL A CA 1
ATOM 701 C C . VAL A 1 81 ? -9.932 -2.768 8.825 1.00 96.44 81 VAL A C 1
ATOM 703 O O . VAL A 1 81 ? -9.224 -2.455 7.873 1.00 96.44 81 VAL A O 1
ATOM 706 N N . GLN A 1 82 ? -9.468 -3.512 9.834 1.00 96.31 82 GLN A N 1
ATOM 707 C CA . GLN A 1 82 ? -8.093 -4.010 9.862 1.00 96.31 82 GLN A CA 1
ATOM 708 C C . GLN A 1 82 ? -7.777 -4.872 8.631 1.00 96.31 82 GLN A C 1
ATOM 710 O O . GLN A 1 82 ? -6.743 -4.677 7.996 1.00 96.31 82 GLN A O 1
ATOM 715 N N . ARG A 1 83 ? -8.691 -5.773 8.252 1.00 97.50 83 ARG A N 1
ATOM 716 C CA . ARG A 1 83 ? -8.536 -6.597 7.049 1.00 97.50 83 ARG A CA 1
ATOM 717 C C . ARG A 1 83 ? -8.516 -5.759 5.771 1.00 97.50 83 ARG A C 1
ATOM 719 O O . ARG A 1 83 ? -7.691 -6.019 4.909 1.00 97.50 83 ARG A O 1
ATOM 726 N N . GLU A 1 84 ? -9.387 -4.760 5.653 1.00 97.81 84 GLU A N 1
ATOM 727 C CA . GLU A 1 84 ? -9.414 -3.865 4.485 1.00 97.81 84 GLU A CA 1
ATOM 728 C C . GLU A 1 84 ? -8.080 -3.113 4.319 1.00 97.81 84 GLU A C 1
ATOM 730 O O . GLU A 1 84 ? -7.564 -3.006 3.207 1.00 97.81 84 GLU A O 1
ATOM 735 N N . LEU A 1 85 ? -7.472 -2.660 5.423 1.00 96.94 85 LEU A N 1
ATOM 736 C CA . LEU A 1 85 ? -6.149 -2.025 5.403 1.00 96.94 85 LEU A CA 1
ATOM 737 C C . LEU A 1 85 ? -5.031 -3.011 5.022 1.00 96.94 85 LEU A C 1
ATOM 739 O O . LEU A 1 85 ? -4.128 -2.653 4.268 1.00 96.94 85 LEU A O 1
ATOM 743 N N . GLU A 1 86 ? -5.076 -4.245 5.530 1.00 96.94 86 GLU A N 1
ATOM 744 C CA . GLU A 1 86 ? -4.130 -5.310 5.161 1.00 96.94 86 GLU A CA 1
ATOM 745 C C . GLU A 1 86 ? -4.242 -5.674 3.671 1.00 96.94 86 GLU A C 1
ATOM 747 O O . GLU A 1 86 ? -3.229 -5.783 2.979 1.00 96.94 86 GLU A O 1
ATOM 752 N N . GLU A 1 87 ? -5.464 -5.810 3.151 1.00 98.06 87 GLU A N 1
ATOM 753 C CA . GLU A 1 87 ? -5.730 -6.065 1.732 1.00 98.06 87 GLU A CA 1
ATOM 754 C C . GLU A 1 87 ? -5.196 -4.924 0.856 1.00 98.06 87 GLU A C 1
ATOM 756 O O . GLU A 1 87 ? -4.494 -5.184 -0.123 1.00 98.06 87 GLU A O 1
ATOM 761 N N . GLN A 1 88 ? -5.433 -3.664 1.240 1.00 97.88 88 GLN A N 1
ATOM 762 C CA . GLN A 1 88 ? -4.889 -2.506 0.527 1.00 97.88 88 GLN A CA 1
ATOM 763 C C . GLN A 1 88 ? -3.352 -2.514 0.508 1.00 97.88 88 GLN A C 1
ATOM 765 O O . GLN A 1 88 ? -2.744 -2.252 -0.529 1.00 97.88 88 GLN A O 1
ATOM 770 N N . GLN A 1 89 ? -2.704 -2.849 1.627 1.00 97.12 89 GLN A N 1
ATOM 771 C CA . GLN A 1 89 ? -1.243 -2.932 1.700 1.00 97.12 89 GLN A CA 1
ATOM 772 C C . GLN A 1 89 ? -0.683 -4.025 0.778 1.00 97.12 89 GLN A C 1
ATOM 774 O O . GLN A 1 89 ? 0.336 -3.812 0.116 1.00 97.12 89 GLN A O 1
ATOM 779 N N . VAL A 1 90 ? -1.360 -5.175 0.700 1.00 98.12 90 VAL A N 1
ATOM 780 C CA . VAL A 1 90 ? -0.992 -6.277 -0.201 1.00 98.12 90 VAL A CA 1
ATOM 781 C C . VAL A 1 90 ? -1.131 -5.872 -1.667 1.00 98.12 90 VAL A C 1
ATOM 783 O O . VAL A 1 90 ? -0.231 -6.162 -2.455 1.00 98.12 90 VAL A O 1
ATOM 786 N N . GLU A 1 91 ? -2.218 -5.202 -2.050 1.00 98.38 91 GLU A N 1
ATOM 787 C CA . GLU A 1 91 ? -2.394 -4.736 -3.432 1.00 98.38 91 GLU A CA 1
ATOM 788 C C . GLU A 1 91 ? -1.333 -3.699 -3.820 1.00 98.38 91 GLU A C 1
ATOM 790 O O . GLU A 1 91 ? -0.685 -3.850 -4.855 1.00 98.38 91 GLU A O 1
ATOM 795 N N . LEU A 1 92 ? -1.035 -2.733 -2.945 1.00 98.38 92 LEU A N 1
ATOM 796 C CA . LEU A 1 92 ? 0.040 -1.763 -3.182 1.00 98.38 92 LEU A CA 1
ATOM 797 C C . LEU A 1 92 ? 1.418 -2.432 -3.316 1.00 98.38 92 LEU A C 1
ATOM 799 O O . LEU A 1 92 ? 2.251 -1.982 -4.101 1.00 98.38 92 LEU A O 1
ATOM 803 N N . GLU A 1 93 ? 1.692 -3.509 -2.572 1.00 98.25 93 GLU A N 1
ATOM 804 C CA . GLU A 1 93 ? 2.932 -4.281 -2.730 1.00 98.25 93 GLU A CA 1
ATOM 805 C C . GLU A 1 93 ? 2.998 -4.983 -4.092 1.00 98.25 93 GLU A C 1
ATOM 807 O O . GLU A 1 93 ? 4.039 -4.957 -4.752 1.00 98.25 93 GLU A O 1
ATOM 812 N N . LYS A 1 94 ? 1.888 -5.581 -4.541 1.00 98.50 94 LYS A N 1
ATOM 813 C CA . LYS A 1 94 ? 1.813 -6.227 -5.858 1.00 98.50 94 LYS A CA 1
ATOM 814 C C . LYS A 1 94 ? 2.027 -5.222 -6.984 1.00 98.50 94 LYS A C 1
ATOM 816 O O . LYS A 1 94 ? 2.819 -5.487 -7.887 1.00 98.50 94 LYS A O 1
ATOM 821 N N . GLU A 1 95 ? 1.357 -4.075 -6.926 1.00 98.44 95 GLU A N 1
ATOM 822 C CA . GLU A 1 95 ? 1.510 -3.011 -7.919 1.00 98.44 95 GLU A CA 1
ATOM 823 C C . GLU A 1 95 ? 2.937 -2.458 -7.930 1.00 98.44 95 GLU A C 1
ATOM 825 O O . GLU A 1 95 ? 3.546 -2.327 -8.993 1.00 98.44 95 GLU A O 1
ATOM 830 N N . TYR A 1 96 ? 3.519 -2.215 -6.752 1.00 98.44 96 TYR A N 1
ATOM 831 C CA . TYR A 1 96 ? 4.908 -1.776 -6.639 1.00 98.44 96 TYR A CA 1
ATOM 832 C C . TYR A 1 96 ? 5.877 -2.780 -7.272 1.00 98.44 96 TYR A C 1
ATOM 834 O O . TYR A 1 96 ? 6.777 -2.393 -8.020 1.00 98.44 96 TYR A O 1
ATOM 842 N N . ARG A 1 97 ? 5.678 -4.078 -7.013 1.00 98.50 97 ARG A N 1
ATOM 843 C CA . ARG A 1 97 ? 6.487 -5.140 -7.614 1.00 98.50 97 ARG A CA 1
ATOM 844 C C . ARG A 1 97 ? 6.350 -5.168 -9.133 1.00 98.50 97 ARG A C 1
ATOM 846 O O . ARG A 1 97 ? 7.362 -5.252 -9.818 1.00 98.50 97 ARG A O 1
ATOM 853 N N . LEU A 1 98 ? 5.133 -5.027 -9.652 1.00 98.56 98 LEU A N 1
ATOM 854 C CA . LEU A 1 98 ? 4.888 -4.969 -11.090 1.00 98.56 98 LEU A CA 1
ATOM 855 C C . LEU A 1 98 ? 5.624 -3.791 -11.748 1.00 98.56 98 LEU A C 1
ATOM 857 O O . LEU A 1 98 ? 6.184 -3.956 -12.830 1.00 98.56 98 LEU A O 1
ATOM 861 N N . LEU A 1 99 ? 5.653 -2.618 -11.110 1.00 98.50 99 LEU A N 1
ATOM 862 C CA . LEU A 1 99 ? 6.392 -1.462 -11.628 1.00 98.50 99 LEU A CA 1
ATOM 863 C C . LEU A 1 99 ? 7.907 -1.695 -11.651 1.00 98.50 99 LEU A C 1
ATOM 865 O O . LEU A 1 99 ? 8.565 -1.263 -12.597 1.00 98.50 99 LEU A O 1
ATOM 869 N N . LEU A 1 100 ? 8.457 -2.378 -10.642 1.00 98.38 100 LEU A N 1
ATOM 870 C CA . LEU A 1 100 ? 9.872 -2.760 -10.625 1.00 98.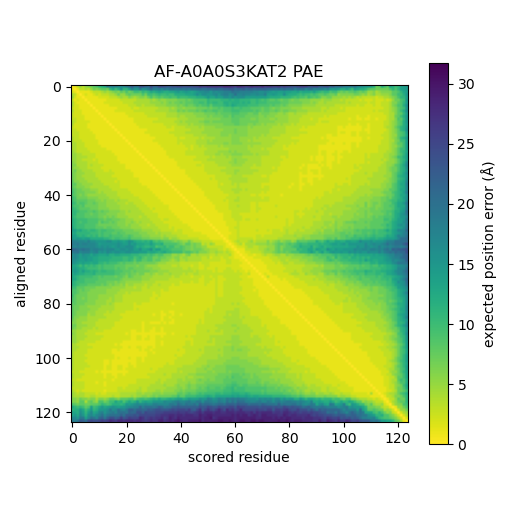38 100 LEU A CA 1
ATOM 871 C C . LEU A 1 100 ? 10.200 -3.737 -11.757 1.00 98.38 100 LEU A C 1
ATOM 873 O O . LEU A 1 100 ? 11.172 -3.531 -12.480 1.00 98.38 100 LEU A O 1
ATOM 877 N N . ASP A 1 101 ? 9.366 -4.760 -11.949 1.00 98.56 101 ASP A N 1
ATOM 878 C CA . ASP A 1 101 ? 9.559 -5.751 -13.010 1.00 98.56 101 ASP A CA 1
ATOM 879 C C . ASP A 1 101 ? 9.474 -5.084 -14.405 1.00 98.56 101 ASP A C 1
ATOM 881 O O . ASP A 1 101 ? 10.236 -5.410 -15.319 1.00 98.56 101 ASP A O 1
ATOM 885 N N . GLN A 1 102 ? 8.587 -4.093 -14.574 1.00 98.38 102 GLN A N 1
ATOM 886 C CA . GLN A 1 102 ? 8.511 -3.284 -15.797 1.00 98.38 102 GLN A CA 1
ATOM 887 C C . GLN A 1 102 ? 9.763 -2.425 -16.013 1.00 98.38 102 GLN A C 1
ATOM 889 O O . GLN A 1 102 ? 10.259 -2.354 -17.137 1.00 98.38 102 GLN A O 1
ATOM 894 N N . GLU A 1 103 ? 10.280 -1.774 -14.969 1.00 98.19 103 GLU A N 1
ATOM 895 C CA . GLU A 1 103 ? 11.509 -0.976 -15.060 1.00 98.19 103 GLU A CA 1
ATOM 896 C C . GLU A 1 103 ? 12.712 -1.850 -15.435 1.00 98.19 103 GLU A C 1
ATOM 898 O O . GLU A 1 103 ? 13.504 -1.468 -16.303 1.00 98.19 103 GLU A O 1
ATOM 903 N N . GLU A 1 104 ? 12.823 -3.044 -14.844 1.00 98.06 104 GLU A N 1
ATOM 904 C CA . GLU A 1 104 ? 13.867 -4.017 -15.174 1.00 98.06 104 GLU A CA 1
ATOM 905 C C . GLU A 1 104 ? 13.776 -4.450 -16.645 1.00 98.06 104 GLU A C 1
ATOM 907 O O . GLU A 1 104 ? 14.786 -4.432 -17.355 1.00 98.06 104 GLU A O 1
ATOM 912 N N . SER A 1 105 ? 12.568 -4.749 -17.139 1.00 98.19 105 SER A N 1
ATOM 913 C CA . SER A 1 105 ? 12.339 -5.090 -18.550 1.00 98.19 105 SER A CA 1
ATOM 914 C C . SER A 1 105 ? 12.773 -3.963 -19.489 1.00 98.19 105 SER A C 1
ATOM 916 O O . SER A 1 105 ? 13.526 -4.197 -20.436 1.00 98.19 105 SER A O 1
ATOM 918 N N . VAL A 1 106 ? 12.354 -2.723 -19.214 1.00 97.75 106 VAL A N 1
ATOM 919 C CA . VAL A 1 106 ? 12.709 -1.552 -20.034 1.00 97.75 106 VAL A CA 1
ATOM 920 C C . VAL A 1 106 ? 14.223 -1.309 -20.013 1.00 97.75 106 VAL A C 1
ATOM 922 O O . VAL A 1 106 ? 14.824 -1.031 -21.052 1.00 97.75 106 VAL A O 1
ATOM 925 N N . SER A 1 107 ? 14.865 -1.478 -18.858 1.00 96.12 107 SER A N 1
ATOM 926 C CA . SER A 1 107 ? 16.318 -1.336 -18.707 1.00 96.12 107 SER A CA 1
ATOM 927 C C . SER A 1 107 ? 17.090 -2.421 -19.468 1.00 96.12 107 SER A C 1
ATOM 929 O O . SER A 1 107 ? 18.122 -2.145 -20.093 1.00 96.12 107 SER A O 1
ATOM 931 N N . ALA A 1 108 ? 16.589 -3.659 -19.468 1.00 97.00 108 ALA A N 1
ATOM 932 C CA . ALA A 1 108 ? 17.158 -4.762 -20.237 1.00 97.00 108 ALA A CA 1
ATOM 933 C C . ALA A 1 108 ? 17.013 -4.538 -21.753 1.00 97.00 108 ALA A C 1
ATOM 935 O O . ALA A 1 108 ? 17.960 -4.782 -22.512 1.00 97.00 108 ALA A O 1
ATOM 936 N N . GLU A 1 109 ? 15.864 -4.024 -22.198 1.00 96.31 109 GLU A N 1
ATOM 937 C CA . GLU A 1 109 ? 15.633 -3.630 -23.591 1.00 96.31 109 GLU A CA 1
ATOM 938 C C . GLU A 1 109 ? 16.568 -2.497 -24.021 1.00 96.31 109 GLU A C 1
ATOM 940 O O . GLU A 1 109 ? 17.209 -2.602 -25.069 1.00 96.31 109 GLU A O 1
ATOM 945 N N . GLN A 1 110 ? 16.710 -1.455 -23.197 1.00 95.25 110 GLN A N 1
ATOM 946 C CA . GLN A 1 110 ? 17.624 -0.342 -23.453 1.00 95.25 110 GLN A CA 1
ATOM 947 C C . GLN A 1 110 ? 19.079 -0.822 -23.545 1.00 95.25 110 GLN A C 1
ATOM 949 O O . GLN A 1 110 ? 19.796 -0.466 -24.480 1.00 95.25 110 GLN A O 1
ATOM 954 N N . THR A 1 111 ? 19.502 -1.697 -22.630 1.00 94.38 111 THR A N 1
ATOM 955 C CA . THR A 1 111 ? 20.852 -2.281 -22.640 1.00 94.38 111 THR A CA 1
ATOM 956 C C . THR A 1 111 ? 21.096 -3.112 -23.901 1.00 94.38 111 THR A C 1
ATOM 958 O O . THR A 1 111 ? 22.157 -3.023 -24.522 1.00 94.38 111 THR A O 1
ATOM 961 N N . SER A 1 112 ? 20.119 -3.925 -24.303 1.00 94.12 112 SER A N 1
ATOM 962 C CA . SER A 1 112 ? 20.202 -4.735 -25.524 1.00 94.12 112 SER A CA 1
ATOM 963 C C . SER A 1 112 ? 20.257 -3.858 -26.774 1.00 94.12 112 SER A C 1
ATOM 965 O O . SER A 1 112 ? 21.031 -4.128 -27.691 1.00 94.12 112 SER A O 1
ATOM 967 N N . PHE A 1 113 ? 19.485 -2.773 -26.783 1.00 93.06 113 PHE A N 1
ATOM 968 C CA . PHE A 1 113 ? 19.482 -1.775 -27.843 1.00 93.06 113 PHE A CA 1
ATOM 969 C C . PHE A 1 113 ? 20.839 -1.069 -27.992 1.00 93.06 113 PHE A C 1
ATOM 971 O O . PHE A 1 113 ? 21.336 -0.931 -29.110 1.00 93.06 113 PHE A O 1
ATOM 978 N N . TRP A 1 114 ? 21.484 -0.685 -26.886 1.00 90.62 114 TRP A N 1
ATOM 979 C CA . TRP A 1 114 ? 22.833 -0.107 -26.913 1.00 90.62 114 TRP A CA 1
ATOM 980 C C . TRP A 1 114 ? 23.870 -1.085 -27.473 1.00 90.62 114 TRP A C 1
ATOM 982 O O . TRP A 1 114 ? 24.633 -0.727 -28.369 1.00 90.62 114 TRP A O 1
ATOM 992 N N . LYS A 1 115 ? 23.833 -2.349 -27.031 1.00 89.19 115 LYS A N 1
ATOM 993 C CA . LYS A 1 115 ? 24.735 -3.403 -27.527 1.00 89.19 115 LYS A CA 1
ATOM 994 C C . LYS A 1 115 ? 24.582 -3.664 -29.026 1.00 89.19 115 LYS A C 1
ATOM 996 O O . LYS A 1 115 ? 25.570 -3.952 -29.695 1.00 89.19 115 LYS A O 1
ATOM 1001 N N . GLN A 1 116 ? 23.366 -3.560 -29.568 1.00 85.12 116 GLN A N 1
ATOM 1002 C CA . GLN A 1 116 ? 23.138 -3.685 -31.011 1.00 85.12 116 GLN A CA 1
ATOM 1003 C C . GLN A 1 116 ? 23.838 -2.567 -31.796 1.00 85.12 116 GLN A C 1
ATOM 1005 O O . GLN A 1 116 ? 24.499 -2.863 -32.788 1.00 85.12 116 GLN A O 1
ATOM 1010 N N . LYS A 1 117 ? 23.790 -1.312 -31.324 1.00 77.75 117 LYS A N 1
ATOM 1011 C CA . LYS A 1 117 ? 24.520 -0.201 -31.964 1.00 77.75 117 LYS A CA 1
ATOM 1012 C C . LYS A 1 117 ? 26.041 -0.359 -31.858 1.00 77.75 117 LYS A C 1
ATOM 1014 O O . LYS A 1 117 ? 26.748 -0.090 -32.825 1.00 77.75 117 LYS A O 1
ATOM 1019 N N . GLU A 1 118 ? 26.557 -0.813 -30.716 1.00 73.56 118 GLU A N 1
ATOM 1020 C CA . GLU A 1 118 ? 27.998 -1.067 -30.543 1.00 73.56 118 GLU A CA 1
ATOM 1021 C C . GLU A 1 118 ? 28.501 -2.212 -31.439 1.00 73.56 118 GLU A C 1
ATOM 1023 O O . GLU A 1 118 ? 29.590 -2.128 -32.006 1.00 73.56 118 GLU A O 1
ATOM 1028 N N . GLY A 1 119 ? 27.695 -3.265 -31.615 1.00 69.06 119 GLY A N 1
ATOM 1029 C CA . GLY A 1 119 ? 27.982 -4.365 -32.538 1.00 69.06 119 GLY A CA 1
ATOM 1030 C C . GLY A 1 119 ? 27.967 -3.943 -34.011 1.00 69.06 119 GLY A C 1
ATOM 1031 O O . GLY A 1 119 ? 28.818 -4.390 -34.776 1.00 69.06 119 GLY A O 1
ATOM 1032 N N . GLU A 1 120 ? 27.056 -3.044 -34.401 1.00 59.16 120 GLU A N 1
ATOM 1033 C CA . GLU A 1 120 ? 27.038 -2.427 -35.738 1.00 59.16 120 GLU A CA 1
ATOM 1034 C C . GLU A 1 120 ? 28.274 -1.535 -35.981 1.00 59.16 120 GLU A C 1
ATOM 1036 O O . GLU A 1 120 ? 28.787 -1.498 -37.096 1.00 59.16 120 GLU A O 1
ATOM 1041 N N . SER A 1 121 ? 28.796 -0.863 -34.947 1.00 55.97 121 SER A N 1
ATOM 1042 C CA . SER A 1 121 ? 29.969 0.024 -35.045 1.00 55.97 121 SER A CA 1
ATOM 1043 C C . SER A 1 121 ? 31.318 -0.704 -35.120 1.00 55.97 121 SER A C 1
ATOM 1045 O O . SER A 1 121 ? 32.285 -0.115 -35.595 1.00 55.97 121 SER A O 1
ATOM 1047 N N . ASN A 1 122 ? 31.410 -1.947 -34.639 1.00 51.34 122 ASN A N 1
ATOM 1048 C CA . ASN A 1 122 ? 32.649 -2.741 -34.629 1.00 51.34 122 ASN A CA 1
ATOM 1049 C C . ASN A 1 122 ? 32.756 -3.726 -35.816 1.00 51.34 122 ASN A C 1
ATOM 1051 O O . ASN A 1 122 ? 33.678 -4.541 -35.857 1.00 51.34 122 ASN A O 1
ATOM 1055 N N . GLY A 1 123 ? 31.802 -3.691 -36.755 1.00 50.31 123 GLY A N 1
ATOM 1056 C CA . GLY A 1 123 ? 31.717 -4.578 -37.926 1.00 50.31 123 GLY A CA 1
ATOM 1057 C C . GLY A 1 123 ? 32.194 -3.978 -39.258 1.00 50.31 123 GLY A C 1
ATOM 1058 O O . GLY A 1 123 ? 31.994 -4.607 -40.297 1.00 50.31 123 GLY A O 1
ATOM 1059 N N . THR A 1 124 ? 32.804 -2.791 -39.243 1.00 39.06 124 THR A N 1
ATOM 1060 C CA . THR A 1 124 ? 33.458 -2.120 -40.389 1.00 39.06 124 THR A CA 1
ATOM 1061 C C . THR A 1 124 ? 34.912 -1.835 -40.076 1.00 39.06 124 THR A C 1
ATOM 1063 O O . THR A 1 124 ? 35.747 -2.001 -40.990 1.00 39.06 124 THR A O 1
#